Protein AF-A0A0B6XUK2-F1 (afdb_monomer)

Mean predicted aligned error: 9.59 Å

Radius of gyration: 16.83 Å; Cα contacts (8 Å, |Δi|>4): 52; chains: 1; bounding box: 37×37×42 Å

Structure (mmCIF, N/CA/C/O backbone):
data_AF-A0A0B6XUK2-F1
#
_entry.id   AF-A0A0B6XUK2-F1
#
loop_
_atom_site.group_PDB
_atom_site.id
_atom_site.type_symbol
_atom_site.label_atom_id
_atom_site.label_alt_id
_atom_site.label_comp_id
_atom_site.label_asym_id
_atom_site.label_entity_id
_atom_site.label_seq_id
_atom_site.pdbx_PDB_ins_code
_atom_site.Cartn_x
_atom_site.Cartn_y
_atom_site.Cartn_z
_atom_site.occupancy
_atom_site.B_iso_or_equiv
_atom_site.auth_seq_id
_atom_site.auth_comp_id
_atom_site.auth_asym_id
_atom_site.auth_atom_id
_atom_site.pdbx_PDB_model_num
ATOM 1 N N . GLN A 1 1 ? 6.757 4.018 -13.362 1.00 49.78 1 GLN A N 1
ATOM 2 C CA . GLN A 1 1 ? 6.388 2.813 -14.134 1.00 49.78 1 GLN A CA 1
ATOM 3 C C . GLN A 1 1 ? 7.643 2.206 -14.744 1.00 49.78 1 GLN A C 1
ATOM 5 O O . GLN A 1 1 ? 8.413 2.940 -15.354 1.00 49.78 1 GLN A O 1
ATOM 10 N N . ILE A 1 2 ? 7.874 0.913 -14.501 1.00 54.66 2 ILE A N 1
ATOM 11 C CA . ILE A 1 2 ? 9.062 0.162 -14.960 1.00 54.66 2 ILE A CA 1
ATOM 12 C C . ILE A 1 2 ? 8.743 -0.653 -16.222 1.00 54.66 2 ILE A C 1
ATOM 14 O O . ILE A 1 2 ? 9.605 -0.815 -17.074 1.00 54.66 2 ILE A O 1
ATOM 18 N N . ILE A 1 3 ? 7.491 -1.094 -16.379 1.00 57.66 3 ILE A N 1
ATOM 19 C CA . ILE A 1 3 ? 7.024 -1.850 -17.544 1.00 57.66 3 ILE A CA 1
ATOM 20 C C . ILE A 1 3 ? 6.301 -0.880 -18.486 1.00 57.66 3 ILE A C 1
ATOM 22 O O . ILE A 1 3 ? 5.192 -0.438 -18.189 1.00 57.66 3 ILE A O 1
ATOM 26 N N . SER A 1 4 ? 6.932 -0.525 -19.603 1.00 60.28 4 SER A N 1
ATOM 27 C CA . SER A 1 4 ? 6.287 0.157 -20.729 1.00 60.28 4 SER A CA 1
ATOM 28 C C . SER A 1 4 ? 6.871 -0.369 -22.039 1.00 60.28 4 SER A C 1
ATOM 30 O O . SER A 1 4 ? 8.079 -0.566 -22.140 1.00 60.28 4 SER A O 1
ATOM 32 N N . GLY A 1 5 ? 6.031 -0.573 -23.061 1.00 56.66 5 GLY A N 1
ATOM 33 C CA . GLY A 1 5 ? 6.475 -1.046 -24.385 1.00 56.66 5 GLY A CA 1
ATOM 34 C C . GLY A 1 5 ? 7.400 -0.070 -25.129 1.00 56.66 5 GLY A C 1
ATOM 35 O O . GLY A 1 5 ? 7.952 -0.408 -26.166 1.00 56.66 5 GLY A O 1
ATOM 36 N N . THR A 1 6 ? 7.576 1.135 -24.585 1.00 63.62 6 THR A N 1
ATOM 37 C CA . THR A 1 6 ? 8.411 2.228 -25.102 1.00 63.62 6 THR A CA 1
ATOM 38 C C . THR A 1 6 ? 9.615 2.539 -24.201 1.00 63.62 6 THR A C 1
ATOM 40 O O . THR A 1 6 ? 10.300 3.540 -24.404 1.00 63.62 6 THR A O 1
ATOM 43 N N . GLY A 1 7 ? 9.845 1.739 -23.154 1.00 55.66 7 GLY A N 1
ATOM 44 C CA . GLY A 1 7 ? 10.843 2.013 -22.124 1.00 55.66 7 GLY A CA 1
ATOM 45 C C . GLY A 1 7 ? 12.278 1.861 -22.628 1.00 55.66 7 GLY A C 1
ATOM 46 O O . GLY A 1 7 ? 12.713 0.762 -22.953 1.00 55.66 7 GLY A O 1
ATOM 47 N N . PHE A 1 8 ? 13.013 2.973 -22.637 1.00 61.44 8 PHE A N 1
ATOM 48 C CA . PHE A 1 8 ? 14.471 3.044 -22.765 1.00 61.44 8 PHE A CA 1
ATOM 49 C C . PHE A 1 8 ? 15.159 2.004 -21.858 1.00 61.44 8 PHE A C 1
ATOM 51 O O . PHE A 1 8 ? 14.696 1.798 -20.733 1.00 61.44 8 PHE A O 1
ATOM 58 N N . LEU A 1 9 ? 16.248 1.381 -22.338 1.00 62.78 9 LEU A N 1
ATOM 59 C CA . LEU A 1 9 ? 17.056 0.370 -21.633 1.00 62.78 9 LEU A CA 1
ATOM 60 C C . LEU A 1 9 ? 17.378 0.835 -20.205 1.00 62.78 9 LEU A C 1
ATOM 62 O O . LEU A 1 9 ? 18.293 1.628 -19.979 1.00 62.78 9 LEU A O 1
ATOM 66 N N . ARG A 1 10 ? 16.586 0.381 -19.230 1.00 71.31 10 ARG A N 1
ATOM 67 C CA . ARG A 1 10 ? 16.872 0.612 -17.814 1.00 71.31 10 ARG A CA 1
ATOM 68 C C . ARG A 1 10 ? 18.032 -0.303 -17.415 1.00 71.31 10 ARG A C 1
ATOM 70 O O . ARG A 1 10 ? 18.054 -1.436 -17.896 1.00 71.31 10 ARG A O 1
ATOM 77 N N . PRO A 1 11 ? 18.957 0.147 -16.546 1.00 82.94 11 PRO A N 1
ATOM 78 C CA . PRO A 1 11 ? 20.027 -0.708 -16.043 1.00 82.94 11 PRO A CA 1
ATOM 79 C C . PRO A 1 11 ? 19.453 -2.012 -15.496 1.00 82.94 11 PRO A C 1
ATOM 81 O O . PRO A 1 11 ? 18.455 -1.991 -14.764 1.00 82.94 11 PRO A O 1
ATOM 84 N N . GLN A 1 12 ? 20.051 -3.134 -15.882 1.00 81.56 12 GLN A N 1
ATOM 85 C CA . GLN A 1 12 ? 19.536 -4.456 -15.543 1.00 81.56 12 GLN A CA 1
ATOM 86 C C . GLN A 1 12 ? 19.508 -4.662 -14.026 1.00 81.56 12 GLN A C 1
ATOM 88 O O . GLN A 1 12 ? 18.541 -5.193 -13.491 1.00 81.56 12 GLN A O 1
ATOM 93 N N . GLU A 1 13 ? 20.478 -4.089 -13.319 1.00 85.38 13 GLU A N 1
ATOM 94 C CA . GLU A 1 13 ? 20.589 -4.117 -11.863 1.00 85.38 13 GLU A CA 1
ATOM 95 C C . GLU A 1 13 ? 19.386 -3.447 -11.187 1.00 85.38 13 GLU A C 1
ATOM 97 O O . GLU A 1 13 ? 18.903 -3.900 -10.149 1.00 85.38 13 GLU A O 1
ATOM 102 N N . TYR A 1 14 ? 18.865 -2.373 -11.788 1.00 82.94 14 TYR A N 1
ATOM 103 C CA . TYR A 1 14 ? 17.681 -1.680 -11.282 1.00 82.94 14 TYR A CA 1
ATOM 104 C C . TYR A 1 14 ? 16.411 -2.509 -11.497 1.00 82.94 14 TYR A C 1
ATOM 106 O O . TYR A 1 14 ? 15.545 -2.564 -10.622 1.00 82.94 14 TYR A O 1
ATOM 114 N N . VAL A 1 15 ? 16.299 -3.166 -12.655 1.00 84.62 15 VAL A N 1
ATOM 115 C CA . VAL A 1 15 ? 15.175 -4.061 -12.960 1.00 84.62 15 VAL A CA 1
ATOM 116 C C . VAL A 1 15 ? 15.187 -5.262 -12.016 1.00 84.62 15 VAL A C 1
ATOM 118 O O . VAL A 1 15 ? 14.161 -5.561 -11.405 1.00 84.62 15 VAL A O 1
ATOM 121 N N . ASP A 1 16 ? 16.346 -5.890 -11.831 1.00 87.12 16 ASP A N 1
ATOM 122 C CA . ASP A 1 16 ? 16.523 -7.035 -10.940 1.00 87.12 16 ASP A CA 1
ATOM 123 C C . ASP A 1 16 ? 16.182 -6.674 -9.493 1.00 87.12 16 ASP A C 1
ATOM 125 O O . ASP A 1 16 ? 15.444 -7.404 -8.829 1.00 87.12 16 ASP A O 1
ATOM 129 N N . HIS A 1 17 ? 16.640 -5.514 -9.016 1.00 88.62 17 HIS A N 1
ATOM 130 C CA . HIS A 1 17 ? 16.310 -5.024 -7.680 1.00 88.62 17 HIS A CA 1
ATOM 131 C C . HIS A 1 17 ? 14.793 -4.868 -7.476 1.00 88.62 17 HIS A C 1
ATOM 133 O O . HIS A 1 17 ? 14.238 -5.349 -6.485 1.00 88.62 17 HIS A O 1
ATOM 139 N N . GLU A 1 18 ? 14.094 -4.224 -8.414 1.00 84.94 18 GLU A N 1
ATOM 140 C CA . GLU A 1 18 ? 12.650 -3.987 -8.293 1.00 84.94 18 GLU A CA 1
ATOM 141 C C . GLU A 1 18 ? 11.824 -5.275 -8.447 1.00 84.94 18 GLU A C 1
ATOM 143 O O . GLU A 1 18 ? 10.799 -5.437 -7.769 1.00 84.94 18 GLU A O 1
ATOM 148 N N . LEU A 1 19 ? 12.290 -6.224 -9.268 1.00 87.88 19 LEU A N 1
ATOM 149 C CA . LEU A 1 19 ? 11.708 -7.563 -9.368 1.00 87.88 19 LEU A CA 1
ATOM 150 C C . LEU A 1 19 ? 11.885 -8.351 -8.071 1.00 87.88 19 LEU A C 1
ATOM 152 O O . LEU A 1 19 ? 10.915 -8.940 -7.596 1.00 87.88 19 LEU A O 1
ATOM 156 N N . GLN A 1 20 ? 13.073 -8.328 -7.459 1.00 90.38 20 GLN A N 1
ATOM 157 C CA . GLN A 1 20 ? 13.302 -8.993 -6.172 1.00 90.38 20 GLN A CA 1
ATOM 158 C C . GLN A 1 20 ? 12.443 -8.383 -5.066 1.00 90.38 20 GLN A C 1
ATOM 160 O O . GLN A 1 20 ? 11.791 -9.111 -4.318 1.00 90.38 20 GLN A O 1
ATOM 165 N N . LYS A 1 21 ? 12.352 -7.052 -5.016 1.00 88.38 21 LYS A N 1
ATOM 166 C CA . LYS A 1 21 ? 11.494 -6.335 -4.066 1.00 88.38 21 LYS A CA 1
ATOM 167 C C . LYS A 1 21 ? 10.015 -6.697 -4.217 1.00 88.38 21 LYS A C 1
ATOM 169 O O . LYS A 1 21 ? 9.295 -6.784 -3.226 1.00 88.38 21 LYS A O 1
ATOM 174 N N . SER A 1 22 ? 9.554 -6.911 -5.449 1.00 86.38 22 SER A N 1
ATOM 175 C CA . SER A 1 22 ? 8.150 -7.227 -5.748 1.00 86.38 22 SER A CA 1
ATOM 176 C C . SER A 1 22 ? 7.864 -8.729 -5.824 1.00 86.38 22 SER A C 1
ATOM 178 O O . SER A 1 22 ? 6.716 -9.115 -6.045 1.00 86.38 22 SER A O 1
ATOM 180 N N . LYS A 1 23 ? 8.877 -9.582 -5.641 1.00 89.19 23 LYS A N 1
ATOM 181 C CA . LYS A 1 23 ? 8.820 -11.024 -5.907 1.00 89.19 23 LYS A CA 1
ATOM 182 C C . LYS A 1 23 ? 7.666 -11.715 -5.194 1.00 89.19 23 LYS A C 1
ATOM 184 O O . LYS A 1 23 ? 6.899 -12.426 -5.834 1.00 89.19 23 LYS A O 1
ATOM 189 N N . GLU A 1 24 ? 7.507 -11.489 -3.893 1.00 89.25 24 GLU A N 1
ATOM 190 C CA . GLU A 1 24 ? 6.424 -12.109 -3.119 1.00 89.25 24 GLU A CA 1
ATOM 191 C C . GLU A 1 24 ? 5.045 -11.672 -3.611 1.00 89.25 24 GLU A C 1
ATOM 193 O O . GLU A 1 24 ? 4.154 -12.503 -3.771 1.00 89.25 24 GLU A O 1
ATOM 198 N N . LYS A 1 25 ? 4.887 -10.382 -3.922 1.00 88.12 25 LYS A N 1
ATOM 199 C CA . LYS A 1 25 ? 3.642 -9.838 -4.467 1.00 88.12 25 LYS A CA 1
ATOM 200 C C . LYS A 1 25 ? 3.317 -10.434 -5.837 1.00 88.12 25 LYS A C 1
ATOM 202 O O . LYS A 1 25 ? 2.155 -10.711 -6.113 1.00 88.12 25 LYS A O 1
ATOM 207 N N . LEU A 1 26 ? 4.328 -10.661 -6.677 1.00 89.25 26 LEU A N 1
ATOM 208 C CA . LEU A 1 26 ? 4.166 -11.294 -7.989 1.00 89.25 26 LEU A CA 1
ATOM 209 C C . LEU A 1 26 ? 3.807 -12.780 -7.867 1.00 89.25 26 LEU A C 1
ATOM 211 O O . LEU A 1 26 ? 2.896 -13.238 -8.548 1.00 89.25 26 LEU A O 1
ATOM 215 N N . LEU A 1 27 ? 4.482 -13.517 -6.980 1.00 92.56 27 LEU A N 1
ATOM 216 C CA . LEU A 1 27 ? 4.236 -14.948 -6.770 1.00 92.56 27 LEU A CA 1
ATOM 217 C C . LEU A 1 27 ? 2.870 -15.219 -6.133 1.00 92.56 27 LEU A C 1
ATOM 219 O O . LEU A 1 27 ? 2.196 -16.174 -6.505 1.00 92.56 27 LEU A O 1
ATOM 223 N N . GLN A 1 28 ? 2.460 -14.391 -5.171 1.00 91.06 28 GLN A N 1
ATOM 224 C CA . GLN A 1 28 ? 1.181 -14.552 -4.476 1.00 91.06 28 GLN A CA 1
ATOM 225 C C . GLN A 1 28 ? 0.016 -13.911 -5.241 1.00 91.06 28 GLN A C 1
ATOM 227 O O . GLN A 1 28 ? -1.137 -14.278 -5.018 1.00 91.06 28 GLN A O 1
ATOM 232 N N . GLY A 1 29 ? 0.288 -12.962 -6.142 1.00 88.38 29 GLY A N 1
ATOM 233 C CA . GLY A 1 29 ? -0.724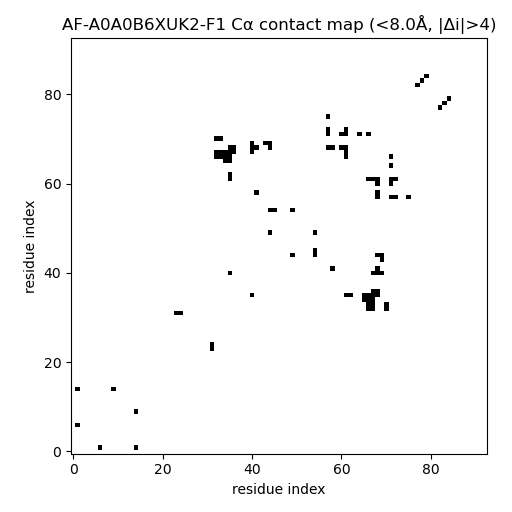 -12.284 -6.947 1.00 88.38 29 GLY A CA 1
ATOM 234 C C . GLY A 1 29 ? -1.846 -11.708 -6.081 1.00 88.38 29 GLY A C 1
ATOM 235 O O . GLY A 1 29 ? -1.606 -10.908 -5.178 1.00 88.38 29 GLY A O 1
ATOM 236 N N . PHE A 1 30 ? -3.082 -12.148 -6.326 1.00 84.38 30 PHE A N 1
ATOM 237 C CA . PHE A 1 30 ? -4.246 -11.738 -5.533 1.00 84.38 30 PHE A CA 1
ATOM 238 C C . PHE A 1 30 ? -4.197 -12.212 -4.075 1.00 84.38 30 PHE A C 1
ATOM 240 O O . PHE A 1 30 ? -4.700 -11.511 -3.202 1.00 84.38 30 PHE A O 1
ATOM 247 N N . LEU A 1 31 ? -3.556 -13.349 -3.789 1.00 88.12 31 LEU A N 1
ATOM 248 C CA . LEU A 1 31 ? -3.434 -13.887 -2.427 1.00 88.12 31 LEU A CA 1
ATOM 249 C C . LEU A 1 31 ? -2.505 -13.052 -1.538 1.00 88.12 31 LEU A C 1
ATOM 251 O O . LEU A 1 31 ? -2.520 -13.213 -0.319 1.00 88.12 31 LEU A O 1
ATOM 255 N N . PHE A 1 32 ? -1.722 -12.145 -2.132 1.00 88.94 32 PHE A N 1
ATOM 256 C CA . PHE A 1 32 ? -0.922 -11.178 -1.386 1.00 88.94 32 PHE A CA 1
ATOM 257 C C . PHE A 1 32 ? -1.805 -10.276 -0.516 1.00 88.94 32 PHE A C 1
ATOM 259 O O . PHE A 1 32 ? -1.412 -9.886 0.586 1.00 88.94 32 PHE A O 1
ATOM 266 N N . TYR A 1 33 ? -3.001 -9.939 -1.007 1.00 89.25 33 TYR A N 1
ATOM 267 C CA . TYR A 1 33 ? -3.942 -9.076 -0.313 1.00 89.25 33 TYR A CA 1
ATOM 268 C C . TYR A 1 33 ? -4.698 -9.861 0.761 1.00 89.25 33 TYR A C 1
ATOM 270 O O . TYR A 1 33 ? -5.432 -10.812 0.493 1.00 89.25 33 TYR A O 1
ATOM 278 N N . LYS A 1 34 ? -4.485 -9.463 2.011 1.00 88.88 34 LYS A N 1
ATOM 279 C CA . LYS A 1 34 ? -5.041 -10.086 3.205 1.00 88.88 34 LYS A CA 1
ATOM 280 C C . LYS A 1 34 ? -6.363 -9.417 3.544 1.00 88.88 34 LYS A C 1
ATOM 282 O O . LYS A 1 34 ? -6.520 -8.213 3.373 1.00 88.88 34 LYS A O 1
ATOM 287 N N . LYS A 1 35 ? -7.296 -10.210 4.069 1.00 87.69 35 LYS A N 1
ATOM 288 C CA . LYS A 1 35 ? -8.540 -9.693 4.649 1.00 87.69 35 LYS A CA 1
ATOM 289 C C . LYS A 1 35 ? -8.240 -8.801 5.848 1.00 87.69 35 LYS A C 1
ATOM 291 O O . LYS A 1 35 ? -7.214 -8.993 6.504 1.00 87.69 35 LYS A O 1
ATOM 296 N N . GLN A 1 36 ? -9.169 -7.898 6.139 1.00 81.44 36 GLN A N 1
ATOM 297 C CA . GLN A 1 36 ? -9.125 -7.026 7.307 1.00 81.44 36 GLN A CA 1
ATOM 298 C C . GLN A 1 36 ? -8.832 -7.805 8.602 1.00 81.44 36 GLN A C 1
ATOM 300 O O . GLN A 1 36 ? -9.402 -8.879 8.831 1.00 81.44 36 GLN A O 1
ATOM 305 N N . ARG A 1 37 ? -7.943 -7.268 9.449 1.00 74.75 37 ARG A N 1
ATOM 306 C CA . ARG A 1 37 ? -7.556 -7.876 10.730 1.00 74.75 37 ARG A CA 1
ATOM 307 C C . ARG A 1 37 ? -7.710 -6.860 11.859 1.00 74.75 37 ARG A C 1
ATOM 309 O O . ARG A 1 37 ? -6.744 -6.222 12.263 1.00 74.75 37 ARG A O 1
ATOM 316 N N . SER A 1 38 ? -8.896 -6.787 12.453 1.00 66.62 38 SER A N 1
ATOM 317 C CA . SER A 1 38 ? -9.056 -6.140 13.763 1.00 66.62 38 SER A CA 1
ATOM 318 C C . SER A 1 38 ? -8.773 -7.166 14.876 1.00 66.62 38 SER A C 1
ATOM 320 O O . SER A 1 38 ? -9.185 -8.322 14.726 1.00 66.62 38 SER A O 1
ATOM 322 N N . PRO A 1 39 ? -8.061 -6.836 15.976 1.00 63.44 39 PRO A N 1
ATOM 323 C CA . PRO A 1 39 ? -7.394 -5.567 16.326 1.00 63.44 39 PRO A CA 1
ATOM 324 C C . PRO A 1 39 ? -5.941 -5.295 15.827 1.00 63.44 39 PRO A C 1
ATOM 326 O O . PRO A 1 39 ? -5.493 -4.159 16.002 1.00 63.44 39 PRO A O 1
ATOM 329 N N . PRO A 1 40 ? -5.153 -6.234 15.243 1.00 66.88 40 PRO A N 1
ATOM 330 C CA . PRO A 1 40 ? -3.755 -5.963 14.867 1.00 66.88 40 PRO A CA 1
ATOM 331 C C . PRO A 1 40 ? -3.550 -4.789 13.900 1.00 66.88 40 PRO A C 1
ATOM 333 O O . PRO A 1 40 ? -2.580 -4.045 14.046 1.00 66.88 40 PRO A O 1
ATOM 336 N N . GLY A 1 41 ? -4.457 -4.601 12.937 1.00 68.00 41 GLY A N 1
ATOM 337 C CA . GLY A 1 41 ? -4.382 -3.508 11.967 1.00 68.00 41 GLY A CA 1
ATOM 338 C C . GLY A 1 41 ? -4.523 -2.129 12.616 1.00 68.00 41 GLY A C 1
ATOM 339 O O . GLY A 1 41 ? -3.804 -1.193 12.267 1.00 68.00 41 GLY A O 1
ATOM 340 N N . GLU A 1 42 ? -5.370 -2.010 13.643 1.00 67.62 42 GLU A N 1
ATOM 341 C CA . GLU A 1 42 ? -5.540 -0.767 14.406 1.00 67.62 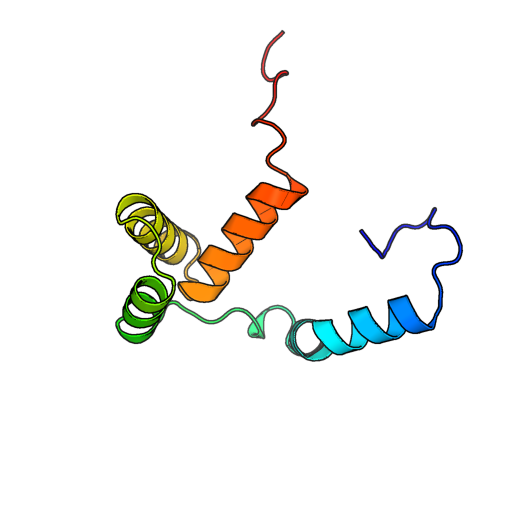42 GLU A CA 1
ATOM 342 C C . GLU A 1 42 ? -4.321 -0.439 15.275 1.00 67.62 42 GLU A C 1
ATOM 344 O O . GLU A 1 42 ? -3.957 0.729 15.422 1.00 67.62 42 GLU A O 1
ATOM 349 N N . ALA A 1 43 ? -3.675 -1.456 15.854 1.00 74.62 43 ALA A N 1
ATOM 350 C CA . ALA A 1 43 ? -2.446 -1.269 16.624 1.00 74.62 43 ALA A CA 1
ATOM 351 C C . ALA A 1 43 ? -1.317 -0.724 15.735 1.00 74.62 43 ALA A C 1
ATOM 353 O O . ALA A 1 43 ? -0.636 0.231 16.110 1.00 74.62 43 ALA A O 1
ATOM 354 N N . TRP A 1 44 ? -1.192 -1.255 14.518 1.00 76.25 44 TRP A N 1
ATOM 355 C CA . TRP A 1 44 ? -0.185 -0.815 13.558 1.00 76.25 44 TRP A CA 1
ATOM 356 C C . TRP A 1 44 ? -0.356 0.653 13.131 1.00 76.25 44 TRP A C 1
ATOM 358 O O . TRP A 1 44 ? 0.616 1.408 13.045 1.00 76.25 44 TRP A O 1
ATOM 368 N N . LEU A 1 45 ? -1.597 1.107 12.919 1.00 72.44 45 LEU A N 1
ATOM 369 C CA . LEU A 1 45 ? -1.868 2.508 12.572 1.00 72.44 45 LEU A CA 1
ATOM 370 C C . LEU A 1 45 ? -1.435 3.482 13.677 1.00 72.44 45 LEU A C 1
ATOM 372 O O . LEU A 1 45 ? -0.966 4.585 13.377 1.00 72.44 45 LEU A O 1
ATOM 376 N N . LYS A 1 46 ? -1.541 3.064 14.945 1.00 72.19 46 LYS A N 1
ATOM 377 C CA . LYS A 1 46 ? -1.114 3.861 16.104 1.00 72.19 46 LYS A CA 1
ATOM 378 C C . LYS A 1 46 ? 0.409 4.001 16.177 1.00 72.19 46 LYS A C 1
ATOM 380 O O . LYS A 1 46 ? 0.897 5.077 16.520 1.00 72.19 46 LYS A O 1
ATOM 385 N N . GLU A 1 47 ? 1.166 2.974 15.789 1.00 79.44 47 GLU A N 1
ATOM 386 C CA . GLU A 1 47 ? 2.639 3.009 15.766 1.00 79.44 47 GLU A CA 1
ATOM 387 C C . GLU A 1 47 ? 3.196 4.002 14.736 1.00 79.44 47 GLU A C 1
ATOM 389 O O . GLU A 1 47 ? 4.224 4.643 14.967 1.00 79.44 47 GLU A O 1
ATOM 394 N N . ARG A 1 48 ? 2.49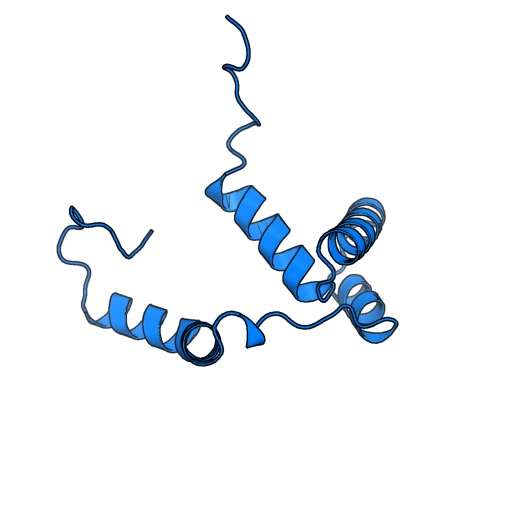2 4.201 13.614 1.00 75.38 48 ARG A N 1
ATOM 395 C CA . ARG A 1 48 ? 2.918 5.103 12.530 1.00 75.38 48 ARG A CA 1
ATOM 396 C C . ARG A 1 48 ? 2.761 6.599 12.825 1.00 75.38 48 ARG A C 1
ATOM 398 O O . ARG A 1 48 ? 3.090 7.410 11.961 1.00 75.38 48 ARG A O 1
ATOM 405 N N . LYS A 1 49 ? 2.291 6.983 14.021 1.00 80.81 49 LYS A N 1
ATOM 406 C CA . LYS A 1 49 ? 2.058 8.387 14.429 1.00 80.81 49 LYS A CA 1
ATOM 407 C C . LYS A 1 49 ? 1.198 9.177 13.427 1.00 80.81 49 LYS A C 1
ATOM 409 O O . LYS A 1 49 ? 1.357 10.389 13.282 1.00 80.81 49 LYS A O 1
ATOM 414 N N . LEU A 1 50 ? 0.295 8.495 12.721 1.00 83.38 50 LEU A N 1
ATOM 415 C CA . LEU A 1 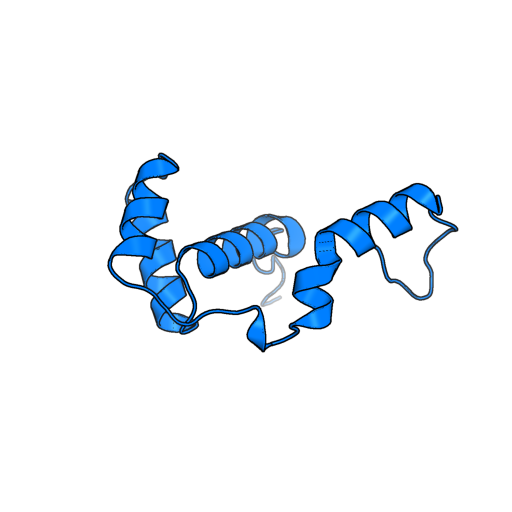50 ? -0.655 9.137 11.815 1.00 83.38 50 LEU A CA 1
ATOM 416 C C . LEU A 1 50 ? -1.610 10.026 12.614 1.00 83.38 50 LEU A C 1
ATOM 418 O O . LEU A 1 50 ? -1.943 9.703 13.758 1.00 83.38 50 LEU A O 1
ATOM 422 N N . LYS A 1 51 ? -2.091 11.118 12.011 1.00 87.62 51 LYS A N 1
ATOM 423 C CA . LYS A 1 51 ? -3.155 11.921 12.629 1.00 87.62 51 LYS A CA 1
ATOM 424 C C . LYS A 1 51 ? -4.427 11.081 12.751 1.00 87.62 51 LYS A C 1
ATOM 426 O O . LYS A 1 51 ? -4.662 10.201 11.922 1.00 87.62 51 LYS A O 1
ATOM 431 N N . LYS A 1 52 ? -5.261 11.364 13.752 1.00 86.31 52 LYS A N 1
ATOM 432 C CA . LYS A 1 52 ? -6.476 10.582 14.025 1.00 86.31 52 LYS A CA 1
ATOM 433 C C . LYS A 1 52 ? -7.391 10.493 12.800 1.00 86.31 52 LYS A C 1
ATOM 435 O O . LYS A 1 52 ? -7.866 9.417 12.468 1.00 86.31 52 LYS A O 1
ATOM 440 N N . GLU A 1 53 ? -7.541 11.589 12.065 1.00 87.25 53 GLU A N 1
ATOM 441 C CA . GLU A 1 53 ? -8.371 11.651 10.859 1.00 87.25 53 GLU A CA 1
ATOM 442 C C . GLU A 1 53 ? -7.851 10.720 9.753 1.00 87.25 53 GLU A C 1
ATOM 444 O O . GLU A 1 53 ? -8.632 10.107 9.028 1.00 87.25 53 GLU A O 1
ATOM 449 N N . GLN A 1 54 ? -6.526 10.586 9.634 1.00 86.94 54 GLN A N 1
ATOM 450 C CA . GLN A 1 54 ? -5.897 9.680 8.672 1.00 86.94 54 GLN A CA 1
ATOM 451 C C . GLN A 1 54 ? -6.085 8.220 9.089 1.00 86.94 54 GLN A C 1
ATOM 453 O O . GLN A 1 54 ? -6.347 7.379 8.234 1.00 86.94 54 GLN A O 1
ATOM 458 N N . GLN A 1 55 ? -5.985 7.923 10.387 1.00 88.25 55 GLN A N 1
ATOM 459 C CA . GLN A 1 55 ? -6.240 6.581 10.916 1.00 88.25 55 GLN A CA 1
ATOM 460 C C . GLN A 1 55 ? -7.694 6.167 10.664 1.00 88.25 55 GLN A C 1
ATOM 462 O O . GLN A 1 55 ? -7.934 5.120 10.065 1.00 88.25 55 GLN A O 1
ATOM 467 N N . ASP A 1 56 ? -8.652 7.023 11.028 1.00 89.38 56 ASP A N 1
ATOM 468 C CA . ASP A 1 56 ? -10.083 6.771 10.838 1.00 89.38 56 ASP A CA 1
ATOM 469 C C . ASP A 1 56 ? -10.426 6.575 9.353 1.00 89.38 56 ASP A C 1
ATOM 471 O O . ASP A 1 56 ? -11.219 5.699 8.996 1.00 89.38 56 ASP A O 1
ATOM 475 N N . PHE A 1 57 ? -9.806 7.359 8.465 1.00 91.06 57 PHE A N 1
ATOM 476 C CA . PHE A 1 57 ? -9.970 7.195 7.024 1.00 91.06 57 PHE A CA 1
ATOM 477 C C . PHE A 1 57 ? -9.438 5.845 6.531 1.00 91.06 57 PHE A C 1
ATOM 479 O O . PHE A 1 57 ? -10.133 5.157 5.785 1.00 91.06 57 PHE A O 1
ATOM 486 N N . VAL A 1 58 ? -8.238 5.440 6.956 1.00 90.94 58 VAL A N 1
ATOM 487 C CA . VAL A 1 58 ? -7.645 4.154 6.558 1.00 90.94 58 VAL A CA 1
ATOM 488 C C . VAL A 1 58 ? -8.487 2.977 7.045 1.00 90.94 58 VAL A C 1
ATOM 490 O O . VAL A 1 58 ? -8.686 2.036 6.282 1.00 90.94 58 VAL A O 1
ATOM 493 N N . VAL A 1 59 ? -9.033 3.036 8.263 1.00 89.00 59 VAL A N 1
ATOM 494 C CA . VAL A 1 59 ? -9.932 1.991 8.784 1.00 89.00 59 VAL A CA 1
ATOM 495 C C . VAL A 1 59 ? -11.191 1.878 7.922 1.00 89.00 59 VAL A C 1
ATOM 497 O O . VAL A 1 59 ? -11.576 0.779 7.526 1.00 89.00 59 VAL A O 1
ATOM 500 N N . ARG A 1 60 ? -11.809 3.007 7.555 1.00 91.25 60 ARG A N 1
ATOM 501 C CA . ARG A 1 60 ? -12.970 3.008 6.647 1.00 91.25 60 ARG A CA 1
ATOM 502 C C . ARG A 1 60 ? -12.615 2.484 5.258 1.00 91.25 60 ARG A C 1
ATOM 504 O O . ARG A 1 60 ? -13.402 1.755 4.661 1.00 91.25 60 ARG A O 1
ATOM 511 N N . LEU A 1 61 ? -11.439 2.838 4.743 1.00 92.12 61 LEU A N 1
ATOM 512 C CA . LEU A 1 61 ? -10.957 2.353 3.451 1.00 92.12 61 LEU A CA 1
ATOM 513 C C . LEU A 1 61 ? -10.710 0.840 3.477 1.00 92.12 61 LEU A C 1
ATOM 515 O O . LEU A 1 61 ? -11.073 0.144 2.536 1.00 92.12 61 LEU A O 1
ATOM 519 N N . SER A 1 62 ? -10.144 0.331 4.567 1.00 91.69 62 SER A N 1
ATOM 520 C CA . SER A 1 62 ? -9.941 -1.097 4.807 1.00 91.69 62 SER A CA 1
ATOM 521 C C . SER A 1 62 ? -11.254 -1.872 4.811 1.00 91.69 62 SER A C 1
ATOM 523 O O . SER A 1 62 ? -11.366 -2.873 4.103 1.00 91.69 62 SER A O 1
ATOM 525 N N . GLN A 1 63 ? -12.279 -1.357 5.493 1.00 90.69 63 GLN A N 1
ATOM 526 C CA . GLN A 1 63 ? -13.626 -1.934 5.470 1.00 90.69 63 GLN A CA 1
ATOM 527 C C . GLN A 1 63 ? -14.237 -1.912 4.064 1.00 90.69 63 GLN A C 1
ATOM 529 O O . GLN A 1 63 ? -14.816 -2.906 3.631 1.00 90.69 63 GLN A O 1
ATOM 534 N N . LEU A 1 64 ? -14.083 -0.801 3.335 1.00 92.62 64 LEU A N 1
ATOM 535 C CA . LEU A 1 64 ? -14.599 -0.649 1.973 1.00 92.62 64 LEU A CA 1
ATOM 536 C C . LEU A 1 64 ? -13.953 -1.639 0.994 1.00 92.62 64 LEU A C 1
ATOM 538 O O . LEU A 1 64 ? -14.644 -2.223 0.163 1.00 92.62 64 LEU A O 1
ATOM 542 N N . LEU A 1 65 ? -12.632 -1.810 1.074 1.00 90.44 65 LEU A N 1
ATOM 543 C CA . LEU A 1 65 ? -11.878 -2.704 0.194 1.00 90.44 65 LEU A CA 1
ATOM 544 C C . LEU A 1 65 ? -11.912 -4.166 0.668 1.00 90.44 65 LEU A C 1
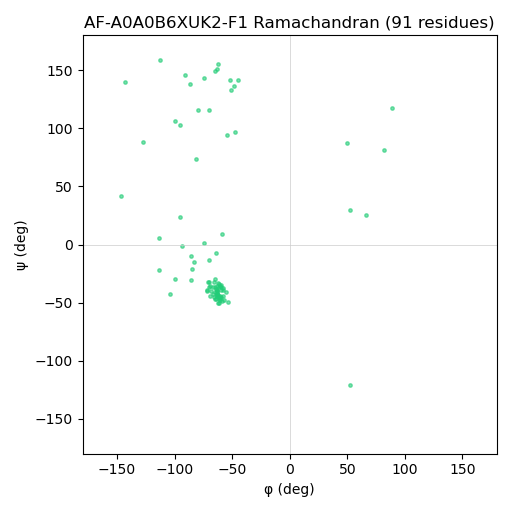ATOM 546 O O . LEU A 1 65 ? -11.544 -5.062 -0.091 1.00 90.44 65 LEU A O 1
ATOM 550 N N . GLY A 1 66 ? -12.325 -4.418 1.913 1.00 89.81 66 GLY A N 1
ATOM 551 C CA . GLY A 1 66 ? -12.237 -5.729 2.556 1.00 89.81 66 GLY A CA 1
ATOM 552 C C . GLY A 1 66 ? -10.794 -6.191 2.794 1.00 89.81 66 GLY A C 1
ATOM 553 O O . GLY A 1 66 ? -10.536 -7.396 2.844 1.00 89.81 66 GLY A O 1
ATOM 554 N N . LEU A 1 67 ? -9.853 -5.250 2.913 1.00 91.06 67 LEU A N 1
ATOM 555 C CA . LEU A 1 67 ? -8.412 -5.500 2.991 1.00 91.06 67 LEU A CA 1
ATOM 556 C C . LEU A 1 67 ? -7.842 -5.146 4.360 1.00 91.06 67 LEU A C 1
ATOM 558 O O . LEU A 1 67 ? -8.410 -4.341 5.087 1.00 91.06 67 LEU A O 1
ATOM 562 N N . ASP A 1 68 ? -6.686 -5.710 4.688 1.00 91.00 68 ASP A N 1
ATOM 563 C CA . ASP A 1 68 ? -5.871 -5.315 5.838 1.00 91.00 68 ASP A CA 1
ATOM 564 C C . ASP A 1 68 ? -5.597 -3.800 5.847 1.00 91.00 68 ASP A C 1
ATOM 566 O O . ASP A 1 68 ? -5.374 -3.173 4.803 1.00 91.00 68 ASP A O 1
ATOM 570 N N . GLU A 1 69 ? -5.615 -3.207 7.036 1.00 89.38 69 GLU A N 1
ATOM 571 C CA . GLU A 1 69 ? -5.445 -1.777 7.274 1.00 89.38 69 GLU A CA 1
ATOM 572 C C . GLU A 1 69 ? -4.107 -1.267 6.717 1.00 89.38 69 GLU A C 1
ATOM 574 O O . GLU A 1 69 ? -4.057 -0.206 6.089 1.00 89.38 69 GLU A O 1
ATOM 579 N N . LEU A 1 70 ? -3.039 -2.062 6.849 1.00 87.69 70 LEU A N 1
ATOM 58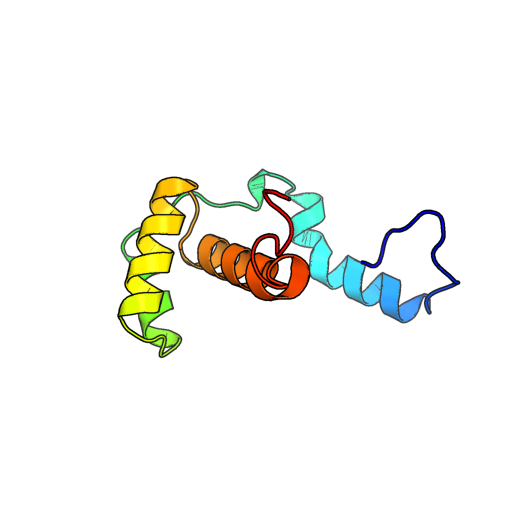0 C CA . LEU A 1 70 ? -1.721 -1.768 6.277 1.00 87.69 70 LEU A CA 1
ATOM 581 C C . LEU A 1 70 ? -1.768 -1.677 4.750 1.00 87.69 70 LEU A C 1
ATOM 583 O O . LEU A 1 70 ? -1.290 -0.720 4.145 1.00 87.69 70 LEU A O 1
ATOM 587 N N . GLN A 1 71 ? -2.358 -2.682 4.111 1.00 89.88 71 GLN A N 1
ATOM 588 C CA . GLN A 1 71 ? -2.401 -2.753 2.653 1.00 89.88 71 GLN A CA 1
ATOM 589 C C . GLN A 1 71 ? -3.322 -1.682 2.071 1.00 89.88 71 GLN A C 1
ATOM 591 O O . GLN A 1 71 ? -3.041 -1.134 1.006 1.00 89.88 71 GLN A O 1
ATOM 596 N N . SER A 1 72 ? -4.380 -1.340 2.800 1.00 91.81 72 SER A N 1
ATOM 597 C CA . SER A 1 72 ? -5.283 -0.237 2.473 1.00 91.81 72 SER A CA 1
ATOM 598 C C . SER A 1 72 ? -4.575 1.113 2.582 1.00 91.81 72 SER A C 1
ATOM 600 O O . SER A 1 72 ? -4.705 1.946 1.686 1.00 91.81 72 SER A O 1
ATOM 602 N N . HIS A 1 73 ? -3.764 1.313 3.627 1.00 91.00 73 HIS A N 1
ATOM 603 C CA . HIS A 1 73 ? -2.900 2.484 3.763 1.00 91.00 73 HIS A CA 1
ATOM 604 C C . HIS A 1 73 ? -1.892 2.586 2.610 1.00 91.00 73 HIS A C 1
ATOM 606 O O . HIS A 1 73 ? -1.754 3.646 2.003 1.00 91.00 73 HIS A O 1
ATOM 612 N N . ASP A 1 74 ? -1.208 1.496 2.268 1.00 89.50 74 ASP A N 1
ATOM 613 C CA . ASP A 1 74 ? -0.201 1.509 1.204 1.00 89.50 74 ASP A CA 1
ATOM 614 C C . ASP A 1 74 ? -0.824 1.757 -0.176 1.00 89.50 74 ASP A C 1
ATOM 616 O O . ASP A 1 74 ? -0.252 2.491 -0.984 1.00 89.50 74 ASP A O 1
ATOM 620 N N . LEU A 1 75 ? -2.021 1.219 -0.436 1.00 90.06 75 LEU A N 1
ATOM 621 C CA . LEU A 1 75 ? -2.809 1.544 -1.629 1.00 90.06 75 LEU A CA 1
ATOM 622 C C . LEU A 1 75 ? -3.217 3.018 -1.655 1.00 90.06 75 LEU A C 1
ATOM 624 O O . LEU A 1 75 ? -3.104 3.661 -2.698 1.00 90.06 75 LEU A O 1
ATOM 628 N N . PHE A 1 76 ? -3.647 3.567 -0.518 1.00 89.94 76 PHE A N 1
ATOM 629 C CA . PHE A 1 76 ? -3.968 4.985 -0.402 1.00 89.94 76 PHE A CA 1
ATOM 630 C C . PHE A 1 76 ? -2.749 5.866 -0.690 1.00 89.94 76 PHE A C 1
ATOM 632 O O . PHE A 1 76 ? -2.834 6.785 -1.502 1.00 89.94 76 PHE A O 1
ATOM 639 N N . CYS A 1 77 ? -1.590 5.558 -0.108 1.00 88.25 77 CYS A N 1
ATOM 640 C CA . CYS A 1 77 ? -0.348 6.259 -0.418 1.00 88.25 77 CYS A CA 1
ATOM 641 C C . CYS A 1 77 ? 0.020 6.117 -1.897 1.00 88.25 77 CYS A C 1
ATOM 643 O O . CYS A 1 77 ? 0.341 7.114 -2.537 1.00 88.25 77 CYS A O 1
ATOM 645 N N . ALA A 1 78 ? -0.058 4.911 -2.464 1.00 86.62 78 ALA A N 1
ATOM 646 C CA . ALA A 1 78 ? 0.221 4.693 -3.879 1.00 86.62 78 ALA A CA 1
ATOM 647 C C . ALA A 1 78 ? -0.691 5.551 -4.764 1.00 86.62 78 ALA A C 1
ATOM 649 O O . ALA A 1 78 ? -0.188 6.219 -5.667 1.00 86.62 78 ALA A O 1
ATOM 650 N N . TYR A 1 79 ? -1.992 5.615 -4.464 1.00 85.69 79 TYR A N 1
ATOM 651 C CA . TYR A 1 79 ? -2.928 6.525 -5.124 1.00 85.69 79 TYR A CA 1
ATOM 652 C C . TYR A 1 79 ? -2.474 7.983 -4.988 1.00 85.69 79 TYR A C 1
ATOM 654 O O . TYR A 1 79 ? -2.378 8.681 -5.996 1.00 85.69 79 TYR A O 1
ATOM 662 N N . LEU A 1 80 ? -2.099 8.424 -3.782 1.00 84.19 80 LEU A N 1
ATOM 663 C CA . LEU A 1 80 ? -1.601 9.781 -3.550 1.00 84.19 80 LEU A CA 1
ATOM 664 C C . LEU A 1 80 ? -0.329 10.121 -4.352 1.00 84.19 80 LEU A C 1
ATOM 666 O O . LEU A 1 80 ? -0.150 11.254 -4.789 1.00 84.19 80 LEU A O 1
ATOM 670 N N . PHE A 1 81 ? 0.562 9.155 -4.560 1.00 79.81 81 PHE A N 1
ATOM 671 C CA . PHE A 1 8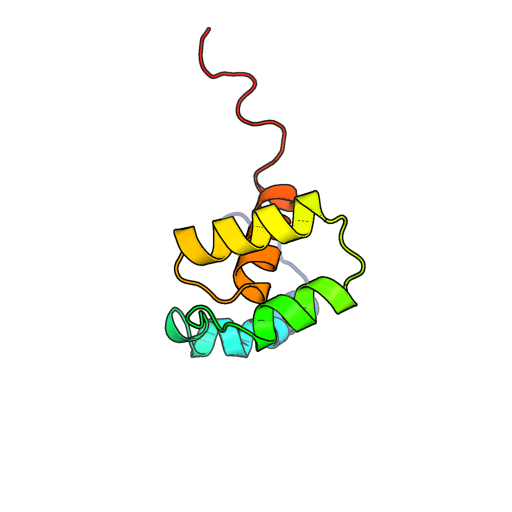1 ? 1.812 9.377 -5.289 1.00 79.81 81 PHE A CA 1
ATOM 672 C C . PHE A 1 81 ? 1.677 9.244 -6.809 1.00 79.81 81 PHE A C 1
ATOM 674 O O . PHE A 1 81 ? 2.433 9.882 -7.543 1.00 79.81 81 PHE A O 1
ATOM 681 N N . THR A 1 82 ? 0.767 8.396 -7.290 1.00 74.12 82 THR A N 1
ATOM 682 C CA . THR A 1 82 ? 0.684 8.031 -8.716 1.00 74.12 82 THR A CA 1
ATOM 683 C C . THR A 1 82 ? -0.469 8.711 -9.442 1.00 74.12 82 THR A C 1
ATOM 685 O O . THR A 1 82 ? -0.267 9.240 -10.532 1.00 74.12 82 THR A O 1
ATOM 688 N N . GLU A 1 83 ? -1.643 8.766 -8.818 1.00 67.94 83 GLU A N 1
ATOM 689 C CA . GLU A 1 83 ? -2.901 9.179 -9.452 1.00 67.94 83 GLU A CA 1
ATOM 690 C C . GLU A 1 83 ? -3.444 10.495 -8.874 1.00 67.94 83 GLU A C 1
ATOM 692 O O . GLU A 1 83 ? -4.188 11.227 -9.529 1.00 67.94 83 GLU A O 1
ATOM 697 N N . PHE A 1 84 ? -3.040 10.865 -7.658 1.00 64.62 84 PHE A N 1
ATOM 698 C CA . PHE A 1 84 ? -3.448 12.113 -7.023 1.00 64.62 84 PHE A CA 1
ATOM 699 C C . PHE A 1 84 ? -2.600 13.285 -7.525 1.00 64.62 84 PHE A C 1
ATOM 701 O O . PHE A 1 84 ? -1.763 13.852 -6.829 1.00 64.62 84 PHE A O 1
ATOM 708 N N . ARG A 1 85 ? -2.858 13.702 -8.763 1.00 59.28 85 ARG A N 1
ATOM 709 C CA . ARG A 1 85 ? -2.411 15.005 -9.289 1.00 59.28 85 ARG A CA 1
ATOM 710 C C . ARG A 1 85 ? -3.486 16.097 -9.161 1.00 59.28 85 ARG A C 1
ATOM 712 O O . ARG A 1 85 ? -3.458 17.094 -9.876 1.00 59.28 85 ARG A O 1
ATOM 719 N N . GLY A 1 86 ? -4.418 15.923 -8.221 1.00 59.31 86 GLY A N 1
ATOM 720 C CA . GLY A 1 86 ? -5.698 16.628 -8.159 1.00 59.31 86 GLY A CA 1
ATOM 721 C C . GLY A 1 86 ? -6.727 15.834 -8.953 1.00 59.31 86 GLY A C 1
ATOM 722 O O . GLY A 1 86 ? -6.554 15.618 -10.147 1.00 59.31 86 GLY A O 1
ATOM 723 N N . SER A 1 87 ? -7.776 15.342 -8.304 1.00 53.25 87 SER A N 1
ATOM 724 C CA . SER A 1 87 ? -8.877 14.634 -8.957 1.00 53.25 87 SER A CA 1
ATOM 725 C C . SER A 1 87 ? -9.470 15.499 -10.078 1.00 53.25 87 SER A C 1
ATOM 727 O O . SER A 1 87 ? -10.306 16.351 -9.812 1.00 53.25 87 SER A O 1
ATOM 729 N N . ARG A 1 88 ? -9.007 15.305 -11.320 1.00 53.94 88 ARG A N 1
ATOM 730 C CA . ARG A 1 88 ? -9.575 15.858 -12.557 1.00 53.94 88 ARG A CA 1
ATOM 731 C C . ARG A 1 88 ? -9.845 17.375 -12.489 1.00 53.94 88 ARG A C 1
ATOM 733 O O . ARG A 1 88 ? -10.987 17.784 -12.338 1.00 53.94 88 ARG A O 1
ATOM 740 N N . LYS A 1 89 ? -8.864 18.229 -12.811 1.00 51.22 89 LYS A N 1
ATOM 741 C CA . LYS A 1 89 ? -9.149 19.611 -13.288 1.00 51.22 89 LYS A CA 1
ATOM 742 C C . LYS A 1 89 ? -10.013 19.662 -14.579 1.00 51.22 89 LYS A C 1
ATOM 744 O O . LYS A 1 89 ? -10.163 20.724 -15.162 1.00 51.22 89 LYS A O 1
ATOM 749 N N . GLY A 1 90 ? -10.563 18.537 -15.041 1.00 52.44 90 GLY A N 1
ATOM 750 C CA . GLY A 1 90 ? -11.309 18.402 -16.291 1.00 52.44 90 GLY A CA 1
ATOM 751 C C . GLY A 1 90 ? -12.434 17.372 -16.208 1.00 52.44 90 GLY A C 1
ATOM 752 O O . GLY A 1 90 ? -12.597 16.571 -17.121 1.00 52.44 90 GLY A O 1
ATOM 753 N N . LEU A 1 91 ? -13.192 17.337 -15.110 1.00 53.53 91 LEU A N 1
ATOM 754 C CA . LEU A 1 91 ? -14.578 16.884 -15.216 1.00 53.53 91 LEU A CA 1
ATOM 755 C C . LEU A 1 91 ? -15.459 18.122 -15.365 1.00 53.53 91 LEU A C 1
ATOM 757 O O . LEU A 1 91 ? -15.729 18.786 -14.373 1.00 53.53 91 LEU A O 1
ATOM 761 N N . ALA A 1 92 ? -15.892 18.370 -16.601 1.00 45.06 92 ALA A N 1
ATOM 762 C CA . ALA A 1 92 ? -16.757 19.457 -17.065 1.00 45.06 92 ALA A CA 1
ATOM 763 C C . ALA A 1 92 ? -16.068 20.814 -17.319 1.00 45.06 92 ALA A C 1
ATOM 765 O O . ALA A 1 92 ? -16.166 21.747 -16.527 1.00 45.06 92 ALA A O 1
ATOM 766 N N . HIS A 1 93 ? -15.443 20.930 -18.492 1.00 40.59 93 HIS A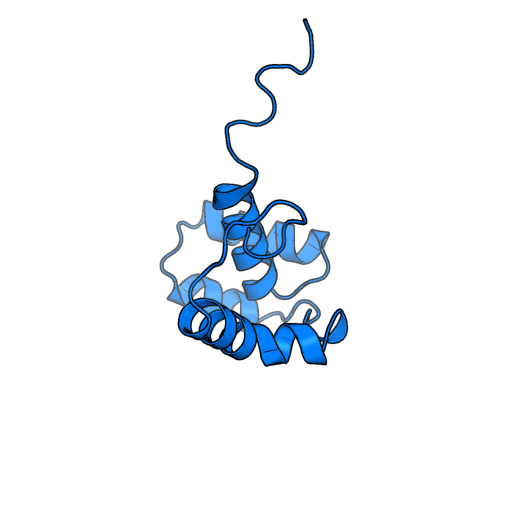 N 1
ATOM 767 C CA . HIS A 1 93 ? -15.905 21.902 -19.486 1.00 40.59 93 HIS A CA 1
ATOM 768 C C . HIS A 1 93 ? -15.959 21.226 -20.853 1.00 40.59 93 HIS A C 1
ATOM 770 O O . HIS A 1 93 ? -15.058 20.395 -21.115 1.00 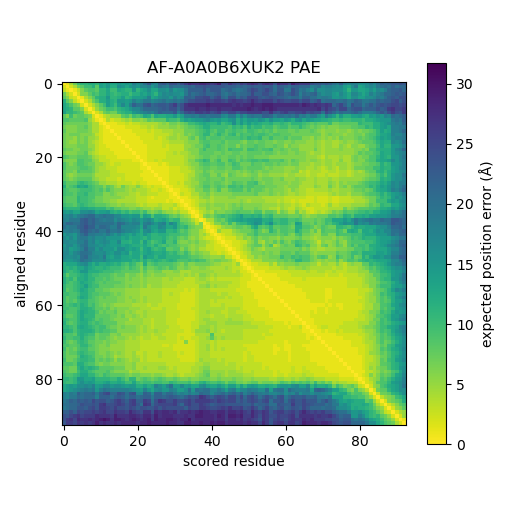40.59 93 HIS A O 1
#

Solvent-accessible surface area (backbone atoms only — not comparable to full-atom values): 5650 Å² total; per-residue (Å²): 136,87,85,53,103,81,61,72,92,65,59,63,70,59,52,52,51,54,48,62,74,41,39,66,51,63,75,43,47,76,71,57,65,46,60,58,42,87,67,66,34,60,56,53,47,61,74,69,70,56,54,68,70,56,46,57,47,29,51,52,46,8,65,74,70,50,24,22,31,63,60,34,40,53,51,50,50,47,40,52,75,74,65,54,82,60,89,60,101,68,76,85,126

Sequence (93 aa):
QIISGTGFLRPQEYVDHELQKSKEKLLQGFLFYKKQRSPPGEAWLKERKLKKEQQDFVVRLSQLLGLDELQSHDLFCAYLFTEFRGSRKGLAH

pLDDT: mean 78.71, std 13.76, range [40.59, 92.62]

Foldseek 3Di:
DCDDPPDDDDPVVVVVVVCVVCVVCVVCPVVVWAFADPPVLLVVLVVVVDDPVLSVVLVVQSVVVRTYSVVSSVVVVCCCVPVPPPDDPDPDD

Secondary structure (DSSP, 8-state):
----TT-----HHHHHHHHHHHHHHHHHGGGGSPPP-TTHHHHHHHHTT--HHHHHHHHHHHHHHT--HHHHHHHHHHHHHHT-SSS-TTS--

Organism: NCBI:txid1028688

Nearest PDB structures (foldseek):
  7wkk-assembly1_b  TM=8.684E-01  e=2.788E-03  Xenopus laevis
  7r5j-assembly1_B0  TM=8.614E-01  e=6.598E-03  Homo sapiens
  9hcj-assembly1_B0  TM=7.012E-01  e=7.796E-01  Dictyostelium discoideum